Protein AF-A0A920QXF3-F1 (afdb_monomer)

Radius of gyration: 25.3 Å; Cα contacts (8 Å, |Δi|>4): 110; chains: 1; bounding box: 59×38×59 Å

Solvent-accessible surface area (backbone atoms only — not comparable to full-atom values): 8230 Å² total; per-residue (Å²): 133,82,90,73,75,54,78,90,55,70,70,50,32,44,92,92,34,48,78,87,23,50,82,32,53,62,48,51,42,51,53,44,50,60,62,28,65,76,42,61,90,88,35,69,68,31,51,52,41,52,51,51,44,50,52,56,46,62,77,67,48,84,67,84,81,88,74,82,77,57,71,66,83,64,66,86,83,84,72,62,59,35,54,39,67,74,54,95,81,47,58,46,90,74,40,89,79,28,47,74,89,66,43,45,33,57,97,76,40,60,50,83,90,34,69,84,49,60,38,92,87,39,80,88,82,78,96,124

Sequence (128 aa):
MVPTANSAYLPTAPAGAYPEDSTGTIKKVMDLFKTAKSNPPGSDARIAAGKEINSLWMEQAYTLGTVQGASGDRDVYMKRNNFRNPPILARARGFYGAWAETYYFEDGKDNVNNPGNRSKKYKSTSFR

Mean predicted aligned error: 12.03 Å

Nearest PDB structures (foldseek):
  7y5e-assembly1_FN  TM=8.257E-01  e=1.962E+00  Porphyridium purpureum
  6ait-assembly1_F  TM=9.060E-01  e=3.485E+00  Escherichia coli K-12
  6l35-assembly1_F  TM=8.597E-01  e=5.112E+00  Physcomitrium patens
  7yca-assembly1_F  TM=8.569E-01  e=7.033E+00  Ostreococcus tauri
  8jw0-assembly1_f  TM=7.936E-01  e=6.190E+00  Amphidinium carterae

Structure (mmCIF, N/CA/C/O backbone):
data_AF-A0A920QXF3-F1
#
_entry.id   AF-A0A920QXF3-F1
#
loop_
_atom_site.group_PDB
_atom_site.id
_atom_site.type_symbol
_atom_site.label_atom_id
_atom_site.label_alt_id
_atom_site.label_comp_id
_atom_site.label_asym_id
_atom_site.label_entity_id
_atom_site.label_seq_id
_atom_site.pdbx_PDB_ins_code
_atom_site.Cartn_x
_atom_site.Cartn_y
_atom_site.Cartn_z
_atom_site.occupancy
_atom_site.B_iso_or_equiv
_atom_site.auth_seq_id
_atom_site.auth_comp_id
_atom_site.auth_asym_id
_atom_site.auth_atom_id
_atom_site.pdbx_PDB_model_num
ATOM 1 N N . MET A 1 1 ? -35.600 4.964 9.931 1.00 47.09 1 MET A N 1
ATOM 2 C CA . MET A 1 1 ? -35.650 4.030 11.077 1.00 47.09 1 MET A CA 1
ATOM 3 C C . MET A 1 1 ? -34.252 3.923 11.645 1.00 47.09 1 MET A C 1
ATOM 5 O O . MET A 1 1 ? -33.333 3.713 10.864 1.00 47.09 1 MET A O 1
ATOM 9 N N . VAL A 1 2 ? -34.079 4.120 12.952 1.00 58.38 2 VAL A N 1
ATOM 10 C CA . VAL A 1 2 ? -32.799 3.831 13.613 1.00 58.38 2 VAL A CA 1
ATOM 11 C C . VAL A 1 2 ? -32.750 2.318 13.834 1.00 58.38 2 VAL A C 1
ATOM 13 O O . VAL A 1 2 ? -33.688 1.787 14.432 1.00 58.38 2 VAL A O 1
ATOM 16 N N . PRO A 1 3 ? -31.733 1.608 13.327 1.00 61.34 3 PRO A N 1
ATOM 17 C CA . PRO A 1 3 ? -31.587 0.181 13.579 1.00 61.34 3 PRO A CA 1
ATOM 18 C C . PRO A 1 3 ? -31.585 -0.112 15.086 1.00 61.34 3 PRO A C 1
ATOM 20 O O . PRO A 1 3 ? -30.913 0.579 15.849 1.00 61.34 3 PRO A O 1
ATOM 23 N N . THR A 1 4 ? -32.360 -1.103 15.523 1.00 66.31 4 THR A N 1
ATOM 24 C CA . THR A 1 4 ? -32.500 -1.471 16.942 1.00 66.31 4 THR A CA 1
ATOM 25 C C . THR A 1 4 ? -31.884 -2.849 17.168 1.00 66.31 4 THR A C 1
ATOM 27 O O . THR A 1 4 ? -32.090 -3.750 16.356 1.00 66.31 4 THR A O 1
ATOM 30 N N . ALA A 1 5 ? -31.105 -3.016 18.240 1.00 64.69 5 ALA A N 1
ATOM 31 C CA . ALA A 1 5 ? -30.417 -4.273 18.529 1.00 64.69 5 ALA A CA 1
ATOM 32 C C . ALA A 1 5 ? -31.420 -5.411 18.799 1.00 64.69 5 ALA A C 1
ATOM 34 O O . ALA A 1 5 ? -32.346 -5.252 19.595 1.00 64.69 5 ALA A O 1
ATOM 35 N N . ASN A 1 6 ? -31.227 -6.561 18.148 1.00 69.31 6 ASN A N 1
ATOM 36 C CA . ASN A 1 6 ? -32.040 -7.756 18.363 1.00 69.31 6 ASN A CA 1
ATOM 37 C C . ASN A 1 6 ? -31.352 -8.674 19.383 1.00 69.31 6 ASN A C 1
ATOM 39 O O . ASN A 1 6 ? -30.314 -9.266 19.090 1.00 69.31 6 ASN A O 1
ATOM 43 N N . SER A 1 7 ? -31.948 -8.817 20.567 1.00 71.94 7 SER A N 1
ATOM 44 C CA . SER A 1 7 ? -31.423 -9.644 21.660 1.00 71.94 7 SER A CA 1
ATOM 45 C C . SER A 1 7 ? -31.423 -11.151 21.373 1.00 71.94 7 SER A C 1
ATOM 47 O O . SER A 1 7 ? -30.827 -11.899 22.140 1.00 71.94 7 SER A O 1
ATOM 49 N N . ALA A 1 8 ? -32.030 -11.614 20.275 1.00 78.38 8 ALA A N 1
ATOM 50 C CA . ALA A 1 8 ? -31.910 -13.001 19.822 1.00 78.38 8 ALA A CA 1
ATOM 51 C C . ALA A 1 8 ? -30.510 -13.337 19.268 1.00 78.38 8 ALA A C 1
ATOM 53 O O . ALA A 1 8 ? -30.151 -14.510 19.189 1.00 78.38 8 ALA A O 1
ATOM 54 N N . TYR A 1 9 ? -29.717 -12.324 18.902 1.00 68.00 9 TYR A N 1
ATOM 55 C CA . TYR A 1 9 ? -28.382 -12.472 18.317 1.00 68.00 9 TYR A CA 1
ATOM 56 C C . TYR A 1 9 ? -27.322 -11.861 19.239 1.00 68.00 9 TYR A C 1
ATOM 58 O O . TYR A 1 9 ? -26.701 -10.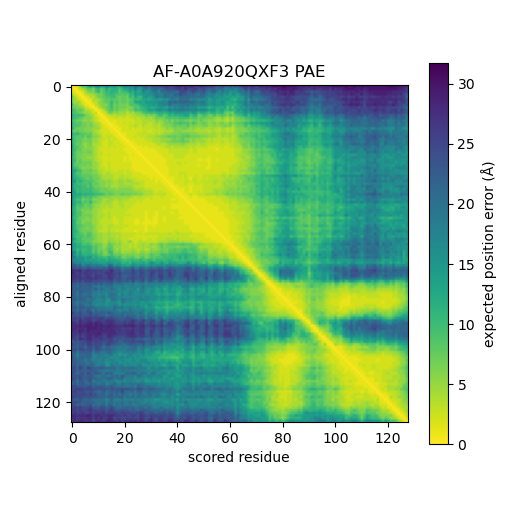849 18.920 1.00 68.00 9 TYR A O 1
ATOM 66 N N . LEU A 1 10 ? -27.151 -12.456 20.423 1.00 73.19 10 LEU A N 1
ATOM 67 C CA . LEU A 1 10 ? -26.118 -12.042 21.373 1.00 73.19 10 LEU A CA 1
ATOM 68 C C . LEU A 1 10 ? -24.709 -12.436 20.884 1.00 73.19 10 LEU A C 1
ATOM 70 O O . LEU A 1 10 ? -24.550 -13.512 20.306 1.00 73.19 10 LEU A O 1
ATOM 74 N N . PRO A 1 11 ? -23.676 -11.627 21.182 1.00 76.62 11 PRO A N 1
ATOM 75 C CA . PRO A 1 11 ? -23.748 -10.345 21.887 1.00 76.62 11 PRO A CA 1
ATOM 76 C C . PRO A 1 11 ? -24.336 -9.224 21.012 1.00 76.62 11 PRO A C 1
ATOM 78 O O . PRO A 1 11 ? -23.958 -9.050 19.858 1.00 76.62 11 PRO A O 1
ATOM 81 N N . THR A 1 12 ? -25.253 -8.438 21.584 1.00 79.88 12 THR A N 1
ATOM 82 C CA . THR A 1 12 ? -25.800 -7.243 20.927 1.00 79.88 12 THR A CA 1
ATOM 83 C C . THR A 1 12 ? -24.746 -6.146 20.838 1.00 79.88 12 THR A C 1
ATOM 85 O O . THR A 1 12 ? -23.964 -5.971 21.774 1.00 79.88 12 THR A O 1
ATOM 88 N N . ALA A 1 13 ? -24.782 -5.359 19.762 1.00 84.12 13 ALA A N 1
ATOM 89 C CA . ALA A 1 13 ? -23.908 -4.205 19.594 1.00 84.12 13 ALA A CA 1
ATOM 90 C C . ALA A 1 13 ? -24.000 -3.207 20.769 1.00 84.12 13 ALA A C 1
ATOM 92 O O . ALA A 1 13 ? -25.102 -2.954 21.276 1.00 84.12 13 ALA A O 1
ATOM 93 N N . PRO A 1 14 ? -22.871 -2.603 21.192 1.00 85.75 14 PRO A N 1
ATOM 94 C CA . PRO A 1 14 ? -22.868 -1.527 22.172 1.00 85.75 14 PRO A CA 1
ATOM 95 C C . PRO A 1 14 ? -23.712 -0.330 21.722 1.00 85.75 14 PRO A C 1
ATOM 97 O O . PRO A 1 14 ? -23.902 -0.075 20.530 1.00 85.75 14 PRO A O 1
ATOM 100 N N . ALA A 1 15 ? -24.186 0.459 22.686 1.00 83.38 15 ALA A N 1
ATOM 101 C CA . ALA A 1 15 ? -24.966 1.655 22.394 1.00 83.38 15 ALA A CA 1
ATOM 102 C C . ALA A 1 15 ? -24.193 2.623 21.477 1.00 83.38 15 ALA A C 1
ATOM 104 O O . ALA A 1 15 ? -23.047 2.981 21.744 1.00 83.38 15 ALA A O 1
ATOM 105 N N . GLY A 1 16 ? -24.839 3.057 20.393 1.00 84.06 16 GLY A N 1
ATOM 106 C CA . GLY A 1 16 ? -24.260 3.986 19.420 1.00 84.06 16 GLY A CA 1
ATOM 107 C C . GLY A 1 16 ? -23.312 3.354 18.397 1.00 84.06 16 GLY A C 1
ATOM 108 O O . GLY A 1 16 ? -22.892 4.065 17.482 1.00 84.06 16 GLY A O 1
ATOM 109 N N . ALA A 1 17 ? -22.996 2.060 18.514 1.00 86.19 17 ALA A N 1
ATOM 110 C CA . ALA A 1 17 ? -22.295 1.297 17.486 1.00 86.19 17 ALA A CA 1
ATOM 111 C C . ALA A 1 17 ? -23.233 0.923 16.326 1.00 86.19 17 ALA A C 1
ATOM 113 O O . ALA A 1 17 ? -24.448 1.141 16.376 1.00 86.19 17 ALA A O 1
ATOM 114 N N . TYR A 1 18 ? -22.658 0.375 15.257 1.00 85.38 18 TYR A N 1
ATOM 115 C CA . TYR A 1 18 ? -23.455 -0.226 14.194 1.00 85.38 18 TYR A CA 1
ATOM 116 C C . TYR A 1 18 ? -24.103 -1.531 14.689 1.00 85.38 18 TYR A C 1
ATOM 118 O O . TYR A 1 18 ? -23.508 -2.205 15.527 1.00 85.38 18 TYR A O 1
ATOM 126 N N . PRO A 1 19 ? -25.293 -1.918 14.197 1.00 82.44 19 PRO A N 1
ATOM 127 C CA . PRO A 1 19 ? -25.964 -3.159 14.607 1.00 82.44 19 PRO A CA 1
ATOM 128 C C . PRO A 1 19 ? -25.108 -4.421 14.471 1.00 82.44 19 PRO A C 1
ATOM 130 O O . PRO A 1 19 ? -25.243 -5.344 15.268 1.00 82.44 19 PRO A O 1
ATOM 133 N N . GLU A 1 20 ? -24.243 -4.449 13.464 1.00 79.00 20 GLU A N 1
ATOM 134 C CA . GLU A 1 20 ? -23.305 -5.525 13.154 1.00 79.00 20 GLU A CA 1
ATOM 135 C C . GLU A 1 20 ? -21.992 -5.461 13.956 1.00 79.00 20 GLU A C 1
ATOM 137 O O . GLU A 1 20 ? -21.195 -6.394 13.911 1.00 79.00 20 GLU A O 1
ATOM 142 N N . ASP A 1 21 ? -21.751 -4.373 14.691 1.00 84.94 21 ASP A N 1
ATOM 143 C CA . ASP A 1 21 ? -20.507 -4.110 15.413 1.00 84.94 21 ASP A CA 1
ATOM 144 C C . ASP A 1 21 ? -20.641 -4.530 16.879 1.00 84.94 21 ASP A C 1
ATOM 146 O O . ASP A 1 21 ? -20.777 -3.706 17.786 1.00 84.94 21 ASP A O 1
ATOM 150 N N . SER A 1 22 ? -20.609 -5.841 17.116 1.00 84.88 22 SER A N 1
ATOM 151 C CA . SER A 1 22 ? -20.791 -6.433 18.446 1.00 84.88 22 SER A CA 1
ATOM 152 C C . SER A 1 22 ? -19.747 -5.995 19.482 1.00 84.88 22 SER A C 1
ATOM 154 O O . SER A 1 22 ? -19.961 -6.187 20.677 1.00 84.88 22 SER A O 1
ATOM 156 N N . THR A 1 23 ? -18.622 -5.412 19.054 1.00 88.06 23 THR A N 1
ATOM 157 C CA . THR A 1 23 ? -17.554 -4.919 19.940 1.00 88.06 23 THR A CA 1
ATOM 158 C C . THR A 1 23 ? -17.455 -3.392 19.987 1.00 88.06 23 THR A C 1
ATOM 160 O O . THR A 1 23 ? -16.770 -2.854 20.854 1.00 88.06 23 THR A O 1
ATOM 163 N N . GLY A 1 24 ? -18.136 -2.670 19.090 1.00 89.56 24 GLY A N 1
ATOM 164 C CA . GLY A 1 24 ? -17.999 -1.215 18.929 1.00 89.56 24 GLY A CA 1
ATOM 165 C C . GLY A 1 24 ? -16.705 -0.786 18.218 1.00 89.56 24 GLY A C 1
ATOM 166 O O . GLY A 1 24 ? -16.432 0.412 18.070 1.00 89.56 24 GLY A O 1
ATOM 167 N N . THR A 1 25 ? -15.882 -1.746 17.792 1.00 92.44 25 THR A N 1
ATOM 168 C CA . THR A 1 25 ? -14.557 -1.480 17.228 1.00 92.44 25 THR A CA 1
ATOM 169 C C . THR A 1 25 ? -14.651 -0.922 15.813 1.00 92.44 25 THR A C 1
ATOM 171 O O . THR A 1 25 ? -13.863 -0.044 15.456 1.00 92.44 25 THR A O 1
ATOM 174 N N . ILE A 1 26 ? -15.620 -1.370 15.006 1.00 90.81 26 ILE A N 1
ATOM 175 C CA . ILE A 1 26 ? -15.810 -0.866 13.635 1.00 90.81 26 ILE A CA 1
ATOM 176 C C . ILE A 1 26 ? -16.115 0.629 13.678 1.00 90.81 26 ILE A C 1
ATOM 178 O O . ILE A 1 26 ? -15.511 1.417 12.943 1.00 90.81 26 ILE A O 1
ATOM 182 N N . LYS A 1 27 ? -17.006 1.047 14.580 1.00 91.44 27 LYS A N 1
ATOM 183 C CA . LYS A 1 27 ? -17.313 2.462 14.759 1.00 91.44 27 LYS A CA 1
ATOM 184 C C . LYS A 1 27 ? -16.084 3.261 15.193 1.00 91.44 27 LYS A C 1
ATOM 186 O O . LYS A 1 27 ? -15.810 4.305 14.598 1.00 91.44 27 LYS A O 1
ATOM 191 N N . LYS A 1 28 ? -15.308 2.755 16.157 1.00 92.62 28 LYS A N 1
ATOM 192 C CA . LYS A 1 28 ? -14.060 3.398 16.600 1.00 92.62 28 LYS A CA 1
ATOM 193 C C . LYS A 1 28 ? -13.072 3.583 15.441 1.00 92.62 28 LYS A C 1
ATOM 195 O O . LYS A 1 28 ? -12.538 4.676 15.263 1.00 92.62 28 LYS A O 1
ATOM 200 N N . VAL A 1 29 ? -12.869 2.552 14.617 1.00 93.38 29 VAL A N 1
ATOM 201 C CA . VAL A 1 29 ? -12.002 2.615 13.428 1.00 93.38 29 VAL A CA 1
ATOM 202 C C . VAL A 1 29 ? -12.494 3.670 12.435 1.00 93.38 29 VAL A C 1
ATOM 204 O O . VAL A 1 29 ? -11.695 4.454 11.923 1.00 93.38 29 VAL A O 1
ATOM 207 N N . MET A 1 30 ? -13.802 3.736 12.181 1.00 92.50 30 MET A N 1
ATOM 208 C CA . MET A 1 30 ? -14.386 4.723 11.267 1.00 92.50 30 MET A CA 1
ATOM 209 C C . MET A 1 30 ? -14.209 6.160 11.759 1.00 92.50 30 MET A C 1
ATOM 211 O O . MET A 1 30 ? -13.903 7.053 10.963 1.00 92.50 30 MET A O 1
ATOM 215 N N . ASP A 1 31 ? -14.382 6.390 13.057 1.00 93.62 31 ASP A N 1
ATOM 216 C CA . ASP A 1 31 ? -14.218 7.711 13.661 1.00 93.62 31 ASP A CA 1
ATOM 217 C C . ASP A 1 31 ? -12.735 8.138 13.650 1.00 93.62 31 ASP A C 1
ATOM 219 O O . ASP A 1 31 ? -12.420 9.267 13.251 1.00 93.62 31 ASP A O 1
ATOM 223 N N . LEU A 1 32 ? -11.812 7.214 13.952 1.00 94.25 32 LEU A N 1
ATOM 224 C CA . LEU A 1 32 ? -10.365 7.421 13.807 1.00 94.25 32 LEU A CA 1
ATOM 225 C C . LEU A 1 32 ? -9.982 7.738 12.362 1.00 94.25 32 LEU A C 1
ATOM 227 O O . LEU A 1 32 ? -9.260 8.700 12.119 1.00 94.25 32 LEU A O 1
ATOM 231 N N . PHE A 1 33 ? -10.489 6.982 11.387 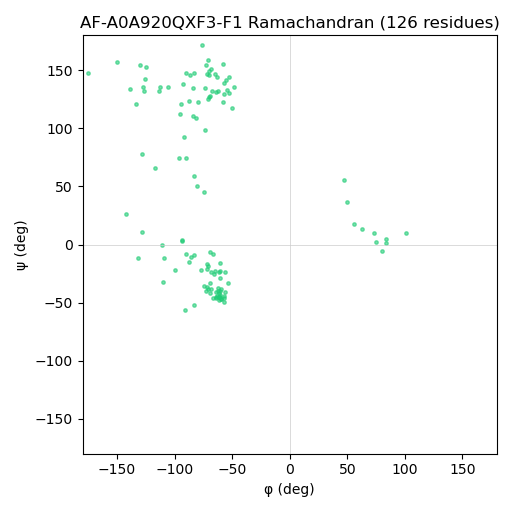1.00 93.19 33 PHE A N 1
ATOM 232 C CA . PHE A 1 33 ? -10.179 7.197 9.976 1.00 93.19 33 PHE A CA 1
ATOM 233 C C . PHE A 1 33 ? -10.622 8.583 9.498 1.00 93.19 33 PHE A C 1
ATOM 235 O O . PHE A 1 33 ? -9.842 9.305 8.872 1.00 93.19 33 PHE A O 1
ATOM 242 N N . LYS A 1 34 ? -11.862 8.983 9.810 1.00 92.88 34 LYS A N 1
ATOM 243 C 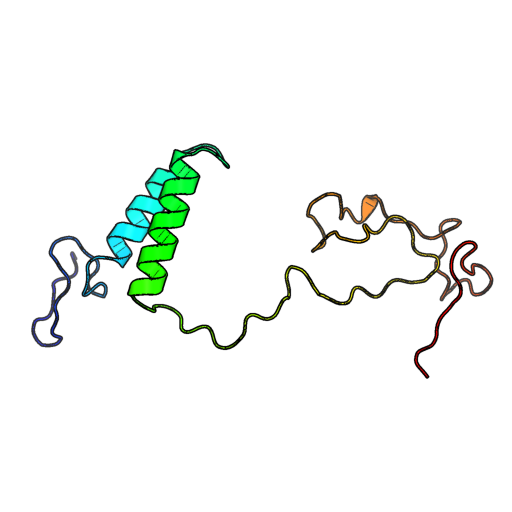CA . LYS A 1 34 ? -12.398 10.300 9.433 1.00 92.88 34 LYS A CA 1
ATOM 244 C C . LYS A 1 34 ? -11.575 11.432 10.044 1.00 92.88 34 LYS A C 1
ATOM 246 O O . LYS A 1 34 ? -11.211 12.367 9.334 1.00 92.88 34 LYS A O 1
ATOM 251 N N . THR A 1 35 ? -11.242 11.311 11.326 1.00 91.62 35 THR A N 1
ATOM 252 C CA . THR A 1 35 ? -10.477 12.326 12.063 1.00 91.62 35 THR A CA 1
ATOM 253 C C . THR A 1 35 ? -9.016 12.369 11.610 1.00 91.62 35 THR A C 1
ATOM 255 O O . THR A 1 35 ? -8.438 13.435 11.440 1.00 91.62 35 THR A O 1
ATOM 258 N N . ALA A 1 36 ? -8.400 11.225 11.324 1.00 91.88 36 ALA A N 1
ATOM 259 C CA . ALA A 1 36 ? -7.027 11.166 10.834 1.00 91.88 36 ALA A CA 1
ATOM 260 C C . ALA A 1 36 ? -6.895 11.711 9.407 1.00 91.88 36 ALA A C 1
ATOM 262 O O . ALA A 1 36 ? -5.877 12.309 9.064 1.00 91.88 36 ALA A O 1
ATOM 263 N N . LYS A 1 37 ? -7.919 11.532 8.564 1.00 90.69 37 LYS A N 1
ATOM 264 C CA . LYS A 1 37 ? -7.896 11.983 7.166 1.00 90.69 37 LYS A CA 1
ATOM 265 C C . LYS A 1 37 ? -7.900 13.509 7.026 1.00 90.69 37 LYS A C 1
ATOM 267 O O . LYS A 1 37 ? -7.419 13.996 6.005 1.00 90.69 37 LYS A O 1
ATOM 272 N N . SER A 1 38 ? -8.391 14.252 8.022 1.00 93.44 38 SER A N 1
ATOM 273 C CA . SER A 1 38 ? -8.301 15.721 8.032 1.00 93.44 38 SER A CA 1
ATOM 274 C C . SER A 1 38 ? -6.879 16.229 8.293 1.00 93.44 38 SER A C 1
ATOM 276 O O . S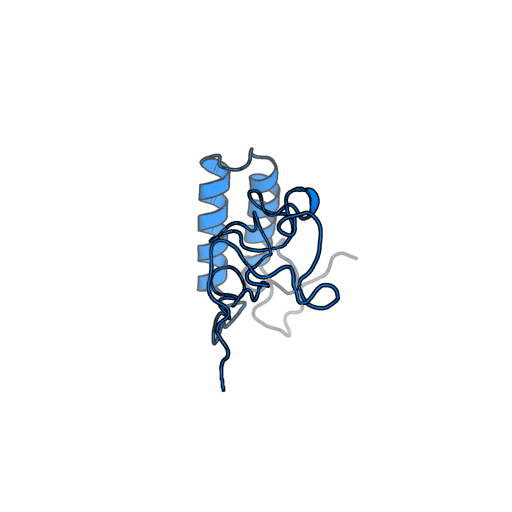ER A 1 38 ? -6.577 17.381 7.989 1.00 93.44 38 SER A O 1
ATOM 278 N N . ASN A 1 39 ? -5.988 15.374 8.803 1.00 92.75 39 ASN A N 1
ATOM 279 C CA . ASN A 1 39 ? -4.593 15.715 9.031 1.00 92.75 39 ASN A CA 1
ATOM 280 C C . ASN A 1 39 ? -3.748 15.554 7.746 1.00 92.75 39 ASN A C 1
ATOM 282 O O . ASN A 1 39 ? -3.996 14.637 6.943 1.00 92.75 39 ASN A O 1
ATOM 286 N N . PRO A 1 40 ? -2.701 16.387 7.560 1.00 92.44 40 PRO A N 1
ATOM 287 C CA . PRO A 1 40 ? -1.783 16.261 6.433 1.00 92.44 40 PRO A CA 1
ATOM 288 C C . PRO A 1 40 ? -1.193 14.846 6.307 1.00 92.44 40 PRO A C 1
ATOM 290 O O . PRO A 1 40 ? -0.923 14.193 7.321 1.00 92.44 40 PRO A O 1
ATOM 293 N N . PRO A 1 41 ? -0.978 14.338 5.079 1.00 89.06 41 PRO A N 1
ATOM 294 C CA . PRO A 1 41 ? -0.238 13.097 4.873 1.00 89.06 41 PRO A CA 1
ATOM 295 C C . PRO A 1 41 ? 1.126 13.141 5.579 1.00 89.06 41 PRO A C 1
ATOM 297 O O . PRO A 1 41 ? 1.872 14.101 5.415 1.00 89.06 41 PRO A O 1
ATOM 300 N N . GLY A 1 42 ? 1.447 12.103 6.355 1.00 87.06 42 GLY A N 1
ATOM 301 C CA . GLY A 1 42 ? 2.730 11.986 7.058 1.00 87.06 42 GLY A CA 1
ATOM 302 C C . GLY A 1 42 ? 2.831 12.713 8.402 1.00 87.06 42 GLY A C 1
ATOM 303 O O . GLY A 1 42 ? 3.882 12.630 9.025 1.00 87.06 42 GLY A O 1
ATOM 304 N N . SER A 1 43 ? 1.778 13.387 8.880 1.00 94.19 43 SER A N 1
ATOM 305 C CA . SER A 1 43 ? 1.799 13.970 10.227 1.00 94.19 43 SER A CA 1
ATOM 306 C C . SER A 1 43 ? 1.796 12.897 11.321 1.00 94.19 43 SER A C 1
ATOM 308 O O . SER A 1 43 ? 1.199 11.828 11.152 1.00 94.19 43 SER A O 1
ATOM 310 N N . ASP A 1 44 ? 2.387 13.210 12.477 1.00 96.31 44 ASP A N 1
ATOM 311 C CA . ASP A 1 44 ? 2.435 12.298 13.627 1.00 96.31 44 ASP A CA 1
ATOM 312 C C . ASP A 1 44 ? 1.041 11.839 14.061 1.00 96.31 44 ASP A C 1
ATOM 314 O O . ASP A 1 44 ? 0.825 10.654 14.303 1.00 96.31 44 ASP A O 1
ATOM 318 N N . ALA A 1 45 ? 0.064 12.752 14.071 1.00 93.06 45 ALA A N 1
ATOM 319 C CA . ALA A 1 45 ? -1.325 12.438 14.403 1.00 93.06 45 ALA A CA 1
ATOM 320 C C . ALA A 1 45 ? -1.941 11.419 13.429 1.00 93.06 45 ALA A C 1
ATOM 322 O O . ALA A 1 45 ? -2.619 10.477 13.844 1.00 93.06 45 ALA A O 1
ATOM 323 N N . ARG A 1 46 ? -1.675 11.564 12.125 1.00 93.94 46 ARG A N 1
ATOM 324 C CA . ARG A 1 46 ? -2.183 10.638 11.108 1.00 93.94 46 ARG A CA 1
ATOM 325 C C . ARG A 1 46 ? -1.485 9.281 11.173 1.00 93.94 46 ARG A C 1
ATOM 327 O O . ARG A 1 46 ? -2.135 8.256 10.976 1.00 93.94 46 ARG A O 1
ATOM 334 N N . ILE A 1 47 ? -0.186 9.265 11.472 1.00 94.31 47 ILE A N 1
ATOM 335 C CA . ILE A 1 47 ? 0.595 8.037 11.668 1.00 94.31 47 ILE A CA 1
ATOM 336 C C . ILE A 1 47 ? 0.119 7.294 12.921 1.00 94.31 47 ILE A C 1
ATOM 338 O O . ILE A 1 47 ? -0.095 6.084 12.860 1.00 94.31 47 ILE A O 1
ATOM 342 N N . ALA A 1 48 ? -0.081 8.000 14.036 1.00 95.75 48 ALA A N 1
ATOM 343 C CA . ALA A 1 48 ? -0.574 7.425 15.284 1.00 95.75 48 ALA A CA 1
ATOM 344 C C . ALA A 1 48 ? -1.957 6.788 15.102 1.00 95.75 48 ALA A C 1
ATOM 346 O O . ALA A 1 48 ? -2.143 5.626 15.458 1.00 95.75 48 ALA A O 1
ATOM 347 N N . ALA A 1 49 ? -2.886 7.490 14.447 1.00 95.75 49 ALA A N 1
ATOM 348 C CA . ALA A 1 49 ? -4.198 6.936 14.134 1.00 95.75 49 ALA A CA 1
ATOM 349 C C . ALA A 1 49 ? -4.112 5.714 13.204 1.00 95.75 49 ALA A C 1
ATOM 351 O O . ALA A 1 49 ? -4.812 4.731 13.416 1.00 95.75 49 ALA A O 1
ATOM 352 N N . GLY A 1 50 ? -3.228 5.731 12.198 1.00 94.31 50 GLY A N 1
ATOM 353 C CA . GLY A 1 50 ? -3.001 4.571 11.329 1.00 94.31 50 GLY A CA 1
ATOM 354 C C . GLY A 1 50 ? -2.499 3.339 12.090 1.00 94.31 50 GLY A C 1
ATOM 355 O O . GLY A 1 50 ? -2.960 2.229 11.827 1.00 94.31 50 GLY A O 1
ATOM 356 N N . LYS A 1 51 ? -1.599 3.533 13.063 1.00 95.19 51 LYS A N 1
ATOM 357 C CA . LYS A 1 51 ? -1.126 2.463 13.954 1.00 95.19 51 LYS A CA 1
ATOM 358 C C . LYS A 1 51 ? -2.258 1.916 14.819 1.00 95.19 51 LYS A C 1
ATOM 360 O O . LYS A 1 51 ? -2.421 0.706 14.884 1.00 95.19 51 LYS A O 1
ATOM 365 N N . GLU A 1 52 ? -3.062 2.789 15.424 1.00 95.56 52 GLU A N 1
ATOM 366 C CA . GLU A 1 52 ? -4.195 2.366 16.255 1.00 95.56 52 GLU A CA 1
ATOM 367 C C . GLU A 1 52 ? -5.242 1.592 15.444 1.00 95.56 52 GLU A C 1
ATOM 369 O O . GLU A 1 52 ? -5.685 0.528 15.870 1.00 95.56 52 GLU A O 1
ATOM 374 N N . ILE A 1 53 ? -5.590 2.071 14.243 1.00 94.69 53 ILE A N 1
ATOM 375 C CA . ILE A 1 53 ? -6.494 1.359 13.331 1.00 94.69 53 ILE A CA 1
ATOM 376 C C . ILE A 1 53 ? -5.947 -0.036 13.013 1.00 94.69 53 ILE A C 1
ATOM 378 O O . ILE A 1 53 ? -6.706 -1.001 13.032 1.00 94.69 53 ILE A O 1
ATOM 382 N N . ASN A 1 54 ? -4.644 -0.157 12.738 1.00 92.06 54 ASN A N 1
ATOM 383 C CA . ASN A 1 54 ? -4.031 -1.450 12.448 1.00 92.06 54 ASN A CA 1
ATOM 384 C C . ASN A 1 54 ? -4.098 -2.402 13.651 1.00 92.06 54 ASN A C 1
ATOM 386 O O . ASN A 1 54 ? -4.509 -3.545 13.469 1.00 92.06 54 ASN A O 1
ATOM 390 N N . SER A 1 55 ? -3.785 -1.929 14.862 1.00 94.00 55 SER A N 1
ATOM 391 C CA . SER A 1 55 ? -3.902 -2.733 16.086 1.00 94.00 55 SER A CA 1
ATOM 392 C C . SER A 1 55 ? -5.325 -3.255 16.289 1.00 94.00 55 SER A C 1
ATOM 394 O O . SER A 1 55 ? -5.516 -4.459 16.431 1.00 94.00 55 SER A O 1
ATOM 396 N N . LEU A 1 56 ? -6.332 -2.378 16.190 1.00 93.12 56 LEU A N 1
ATOM 397 C CA . LEU A 1 56 ? -7.744 -2.759 16.321 1.00 93.12 56 LEU A CA 1
ATOM 398 C C . LEU A 1 56 ? -8.167 -3.791 15.263 1.00 93.12 56 LEU A C 1
ATOM 400 O O . LEU A 1 56 ? -8.930 -4.709 15.555 1.00 93.12 56 LEU A O 1
ATOM 404 N N . TRP A 1 57 ? -7.668 -3.662 14.031 1.00 87.75 57 TRP A N 1
ATOM 405 C CA . TRP A 1 57 ? -7.980 -4.597 12.949 1.00 87.75 57 TRP A CA 1
ATOM 406 C C . TRP A 1 57 ? -7.381 -5.989 13.182 1.00 87.75 57 TRP A C 1
ATOM 408 O O . TRP A 1 57 ? -8.022 -6.994 12.871 1.00 87.75 57 TRP A O 1
ATOM 418 N N . MET A 1 58 ? -6.165 -6.045 13.736 1.00 87.38 58 MET A N 1
ATOM 419 C CA . MET A 1 58 ? -5.485 -7.300 14.066 1.00 87.38 58 MET A CA 1
ATOM 420 C C . MET A 1 58 ? -6.115 -7.989 15.280 1.00 87.38 58 MET A C 1
ATOM 422 O O . MET A 1 58 ? -6.302 -9.201 15.249 1.00 87.38 58 MET A O 1
ATOM 426 N N . GLU A 1 59 ? -6.500 -7.235 16.312 1.00 90.44 59 GLU A N 1
ATOM 427 C CA . GLU A 1 59 ? -7.163 -7.773 17.511 1.00 90.44 59 GLU A CA 1
ATOM 428 C C . GLU A 1 59 ? -8.512 -8.427 17.195 1.00 90.44 59 GLU A C 1
ATOM 430 O O . GLU A 1 59 ? -8.859 -9.452 17.776 1.00 90.44 59 GLU A O 1
ATOM 435 N N . GLN A 1 60 ? -9.273 -7.849 16.264 1.00 87.88 60 GLN A N 1
ATOM 436 C CA . GLN A 1 60 ? -10.589 -8.364 15.876 1.00 87.88 60 GLN A CA 1
ATOM 437 C C . GLN A 1 60 ? -10.524 -9.446 14.790 1.00 87.88 60 GLN A C 1
ATOM 439 O O . GLN A 1 60 ? -11.536 -10.079 14.501 1.00 87.88 60 GLN A O 1
ATOM 444 N N . ALA A 1 61 ? -9.359 -9.646 14.166 1.00 84.69 61 ALA A N 1
ATOM 445 C CA . ALA A 1 61 ? -9.155 -10.601 13.079 1.00 84.69 61 ALA A CA 1
ATOM 446 C C . ALA A 1 61 ? -10.194 -10.493 11.937 1.00 84.69 61 ALA A C 1
ATOM 448 O O . ALA A 1 61 ? -10.557 -11.498 11.326 1.00 84.69 61 ALA A O 1
ATOM 449 N N . TYR A 1 62 ? -10.643 -9.272 11.602 1.00 80.81 62 TYR A N 1
ATOM 450 C CA . TYR A 1 62 ? -11.650 -9.035 10.549 1.00 80.81 62 TYR A CA 1
ATOM 451 C C . TYR A 1 62 ? -11.260 -9.608 9.184 1.00 80.81 62 TYR A C 1
ATOM 453 O O . TYR A 1 62 ? -12.110 -9.874 8.336 1.00 80.81 62 TYR A O 1
ATOM 461 N N . THR A 1 63 ? -9.961 -9.783 8.959 1.00 79.75 63 THR A N 1
ATOM 462 C CA . THR A 1 63 ? -9.410 -10.430 7.775 1.00 79.75 63 THR A CA 1
ATOM 463 C C . THR A 1 63 ? -8.343 -11.425 8.200 1.00 79.75 63 THR A C 1
ATOM 465 O O . THR A 1 63 ? -7.329 -11.032 8.778 1.00 79.75 63 THR A O 1
ATOM 468 N N . LEU A 1 64 ? -8.533 -12.697 7.857 1.00 80.56 64 LEU A N 1
ATOM 469 C CA . LEU A 1 64 ? -7.514 -13.732 8.010 1.00 80.56 64 LEU A CA 1
ATOM 470 C C . LEU A 1 64 ? -6.713 -13.828 6.712 1.00 80.56 64 LEU A C 1
ATOM 472 O O . LEU A 1 64 ? -7.100 -14.513 5.764 1.00 80.56 64 LEU A O 1
ATOM 476 N N . GLY A 1 65 ? -5.610 -13.086 6.651 1.00 75.31 65 GLY A N 1
ATOM 477 C CA . GLY A 1 65 ? -4.672 -13.191 5.539 1.00 75.31 65 GLY A CA 1
ATOM 478 C C . GLY A 1 65 ? -3.953 -14.539 5.575 1.00 75.31 65 GLY A C 1
ATOM 479 O O . GLY A 1 65 ? -3.382 -14.902 6.598 1.00 75.31 65 GLY A O 1
ATOM 480 N N . THR A 1 66 ? -3.967 -15.282 4.469 1.00 79.38 66 THR A N 1
ATOM 481 C CA . THR A 1 66 ? -3.237 -16.556 4.339 1.00 79.38 66 THR A CA 1
ATOM 482 C C . THR A 1 66 ? -1.834 -16.324 3.791 1.00 79.38 66 THR A C 1
ATOM 484 O O . THR A 1 66 ? -0.836 -16.663 4.418 1.00 79.38 66 THR A O 1
ATOM 487 N N . VAL A 1 67 ? -1.756 -15.690 2.626 1.00 72.75 67 VAL A N 1
ATOM 488 C CA . VAL A 1 67 ? -0.523 -15.245 1.983 1.00 72.75 67 VAL A CA 1
ATOM 489 C C . VAL A 1 67 ? -0.760 -13.862 1.403 1.00 72.75 67 VAL A C 1
ATOM 491 O O . VAL A 1 67 ? -1.765 -13.615 0.735 1.00 72.75 67 VAL A O 1
ATOM 494 N N . GLN A 1 68 ? 0.172 -12.945 1.639 1.00 67.44 68 GLN A N 1
ATOM 495 C CA . GLN A 1 68 ? 0.201 -11.707 0.880 1.00 67.44 68 GLN A CA 1
ATOM 496 C C . GLN A 1 68 ? 0.948 -11.986 -0.423 1.00 67.44 68 GLN A C 1
ATOM 498 O O . GLN A 1 68 ? 2.160 -12.203 -0.421 1.00 67.44 68 GLN A O 1
ATOM 503 N N . GLY A 1 69 ? 0.230 -11.979 -1.547 1.00 59.22 69 GLY A N 1
ATOM 504 C CA . GLY A 1 69 ? 0.878 -11.846 -2.845 1.00 59.22 69 GLY A CA 1
ATOM 505 C C . GLY A 1 69 ? 1.677 -10.545 -2.844 1.00 59.22 69 GLY A C 1
ATOM 506 O O . GLY A 1 69 ? 1.120 -9.480 -2.585 1.00 59.22 69 GLY A O 1
ATOM 507 N N . ALA A 1 70 ? 2.985 -10.616 -3.089 1.00 56.03 70 ALA A N 1
ATOM 508 C CA . ALA A 1 70 ? 3.871 -9.452 -3.125 1.00 56.03 70 ALA A CA 1
ATOM 509 C C . ALA A 1 70 ? 3.679 -8.617 -4.410 1.00 56.03 70 ALA A C 1
ATOM 511 O O . ALA A 1 70 ? 4.655 -8.204 -5.034 1.00 56.03 70 ALA A O 1
ATOM 512 N N . SER A 1 71 ? 2.428 -8.352 -4.795 1.00 52.12 71 SER A N 1
ATOM 513 C CA . SER A 1 71 ? 2.056 -7.651 -6.030 1.00 52.12 71 SER A CA 1
ATOM 514 C C . SER A 1 71 ? 2.428 -6.165 -6.030 1.00 52.12 71 SER A C 1
ATOM 516 O O . SER A 1 71 ? 2.247 -5.477 -7.024 1.00 52.12 71 SER A O 1
ATOM 518 N N . GLY A 1 72 ? 2.915 -5.634 -4.902 1.00 49.38 72 GLY A N 1
ATOM 519 C CA . GLY A 1 72 ? 3.364 -4.243 -4.783 1.00 49.38 72 GLY A CA 1
ATOM 520 C C . GLY A 1 72 ? 4.879 -4.043 -4.884 1.00 49.38 72 GLY A C 1
ATOM 521 O O . GLY A 1 72 ? 5.313 -2.944 -5.207 1.00 49.38 72 GLY A O 1
ATOM 522 N N . ASP A 1 73 ? 5.692 -5.073 -4.620 1.00 47.56 73 ASP A N 1
ATOM 523 C CA . ASP A 1 73 ? 7.151 -4.920 -4.465 1.00 47.56 73 ASP A CA 1
ATOM 524 C C . ASP A 1 73 ? 7.979 -5.934 -5.271 1.00 47.56 73 ASP A C 1
ATOM 526 O O . ASP A 1 73 ? 9.200 -5.785 -5.354 1.00 47.56 73 ASP A O 1
ATOM 530 N N . ARG A 1 74 ? 7.366 -6.985 -5.840 1.00 52.38 74 ARG A N 1
ATOM 531 C CA . ARG A 1 74 ? 8.100 -8.095 -6.480 1.00 52.38 74 ARG A CA 1
ATOM 532 C C . ARG A 1 74 ? 7.444 -8.650 -7.744 1.00 52.38 74 ARG A C 1
ATOM 534 O O . ARG A 1 74 ? 7.691 -9.803 -8.098 1.00 52.38 74 ARG A O 1
ATOM 541 N N . ASP A 1 75 ? 6.653 -7.848 -8.447 1.00 57.72 75 ASP A N 1
ATOM 542 C CA . ASP A 1 75 ? 6.182 -8.254 -9.769 1.00 57.72 75 ASP A CA 1
ATOM 543 C C . ASP A 1 75 ? 7.355 -8.303 -10.758 1.00 57.72 75 ASP A C 1
ATOM 545 O O . ASP A 1 75 ? 8.175 -7.385 -10.855 1.00 57.72 75 ASP A O 1
ATOM 549 N N . VAL A 1 76 ? 7.448 -9.405 -11.505 1.00 64.81 76 VAL A N 1
ATOM 550 C CA . VAL A 1 76 ? 8.466 -9.579 -12.543 1.00 64.81 76 VAL A CA 1
ATOM 551 C C . VAL A 1 76 ? 8.089 -8.707 -13.739 1.00 64.81 76 VAL A C 1
ATOM 553 O O . VAL A 1 76 ? 7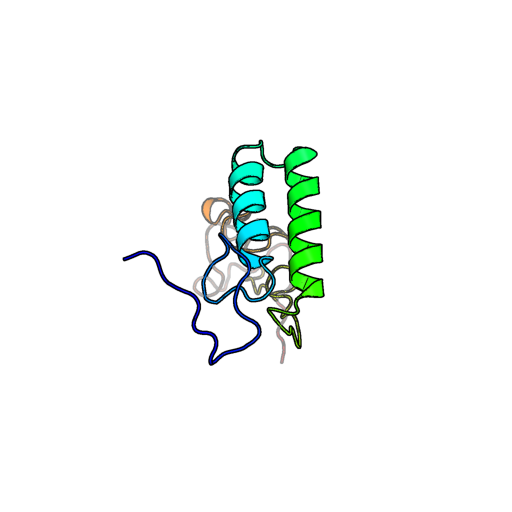.275 -9.088 -14.579 1.00 64.81 76 VAL A O 1
ATOM 556 N N . TYR A 1 77 ? 8.693 -7.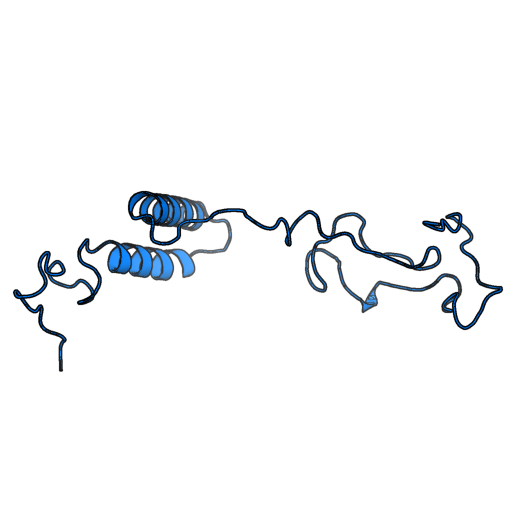523 -13.839 1.00 68.56 77 TYR A N 1
ATOM 557 C CA . TYR A 1 77 ? 8.507 -6.653 -14.997 1.00 68.56 77 TYR A CA 1
ATOM 558 C C . TYR A 1 77 ? 9.411 -7.079 -16.158 1.00 68.56 77 TYR A C 1
ATOM 560 O O . TYR A 1 77 ? 10.631 -6.888 -16.139 1.00 68.56 77 TYR A O 1
ATOM 568 N N . MET A 1 78 ? 8.805 -7.631 -17.207 1.00 75.06 78 MET A N 1
ATOM 569 C CA . MET A 1 78 ? 9.509 -7.962 -18.442 1.00 75.06 78 MET A CA 1
ATOM 570 C C . MET A 1 78 ? 9.524 -6.758 -19.383 1.00 75.06 78 MET A C 1
ATOM 572 O O . MET A 1 78 ? 8.482 -6.245 -19.787 1.00 75.06 78 MET A O 1
ATOM 576 N N . LYS A 1 79 ? 10.723 -6.339 -19.789 1.00 78.44 79 LYS A N 1
ATOM 577 C CA . LYS A 1 79 ? 10.922 -5.288 -20.792 1.00 78.44 79 LYS A CA 1
ATOM 578 C C . LYS A 1 79 ? 11.795 -5.774 -21.933 1.00 78.44 79 LYS A C 1
ATOM 580 O O . LYS A 1 79 ? 12.667 -6.623 -21.750 1.00 78.44 79 LYS A O 1
ATOM 585 N N . ARG A 1 80 ? 11.612 -5.178 -23.112 1.00 85.19 80 ARG A N 1
ATOM 586 C CA . ARG A 1 80 ? 12.541 -5.373 -24.231 1.00 85.19 80 ARG A CA 1
ATOM 587 C C . ARG A 1 80 ? 13.915 -4.832 -23.851 1.00 85.19 80 ARG A C 1
ATOM 589 O O . ARG A 1 80 ? 14.032 -3.807 -23.182 1.00 85.19 80 ARG A O 1
ATOM 596 N N . ASN A 1 81 ? 14.969 -5.497 -24.307 1.00 87.06 81 ASN A N 1
ATOM 597 C CA . ASN A 1 81 ? 16.333 -5.095 -23.976 1.00 87.06 81 ASN A CA 1
ATOM 598 C C . ASN A 1 81 ? 16.721 -3.726 -24.551 1.00 87.06 81 ASN A C 1
ATOM 600 O O . ASN A 1 81 ? 17.609 -3.097 -23.984 1.00 87.06 81 ASN A O 1
ATOM 604 N N . ASN A 1 82 ? 16.071 -3.242 -25.617 1.00 91.56 82 ASN A N 1
ATOM 605 C CA . ASN A 1 82 ? 16.262 -1.895 -26.170 1.00 91.56 82 ASN A CA 1
ATOM 606 C C . ASN A 1 82 ? 15.263 -0.854 -25.613 1.00 91.56 82 ASN A C 1
ATOM 608 O O . ASN A 1 82 ? 15.308 0.301 -26.019 1.00 91.56 82 ASN A O 1
ATOM 612 N N . PHE A 1 83 ? 14.390 -1.231 -24.670 1.00 89.69 83 PHE A N 1
ATOM 613 C CA . PHE A 1 83 ? 13.477 -0.309 -23.988 1.00 89.69 83 PHE A CA 1
ATOM 614 C C . PHE A 1 83 ? 14.175 0.384 -22.811 1.00 89.69 83 PHE A C 1
ATOM 616 O O . PHE A 1 83 ? 14.910 -0.243 -22.036 1.00 89.69 83 PHE A O 1
ATOM 623 N N . ARG A 1 84 ? 13.995 1.697 -22.693 1.00 87.56 84 ARG A N 1
ATOM 624 C CA . ARG A 1 84 ? 14.807 2.592 -21.867 1.00 87.56 84 ARG A CA 1
ATOM 625 C C . ARG A 1 84 ? 13.968 3.478 -20.976 1.00 87.56 84 ARG A C 1
ATOM 627 O O . ARG A 1 84 ? 12.797 3.739 -21.230 1.00 87.56 84 ARG A O 1
ATOM 634 N N . ASN A 1 85 ? 14.636 3.870 -19.896 1.00 85.31 85 ASN A N 1
ATOM 635 C CA . ASN A 1 85 ? 14.089 4.635 -18.796 1.00 85.31 85 ASN A CA 1
ATOM 636 C C . ASN A 1 85 ? 12.957 3.991 -17.965 1.00 85.31 85 ASN A C 1
ATOM 638 O O . ASN A 1 85 ? 12.376 4.719 -17.163 1.00 85.31 85 ASN A O 1
ATOM 642 N N . PRO A 1 86 ? 12.636 2.672 -18.035 1.00 80.25 86 PRO A N 1
ATOM 643 C CA . PRO A 1 86 ? 11.784 2.126 -17.000 1.00 80.25 86 PRO A CA 1
ATOM 644 C C . PRO A 1 86 ? 12.605 2.085 -15.704 1.00 80.25 86 PRO A C 1
ATOM 646 O O . PRO A 1 86 ? 13.720 1.535 -15.697 1.00 80.25 86 PRO A O 1
ATOM 649 N N . PRO A 1 87 ? 12.088 2.666 -14.620 1.00 74.62 87 PRO A N 1
ATOM 650 C CA . PRO A 1 87 ? 12.740 2.626 -13.323 1.00 74.62 87 PRO A CA 1
ATOM 651 C C . PRO A 1 87 ? 12.965 1.176 -12.888 1.00 74.62 87 PRO A C 1
ATOM 653 O O . PRO A 1 87 ? 12.110 0.314 -13.067 1.00 74.62 87 PRO A O 1
ATOM 656 N N . ILE A 1 88 ? 14.136 0.907 -12.310 1.00 71.50 88 ILE A N 1
ATOM 657 C CA . ILE A 1 88 ? 14.526 -0.441 -11.862 1.00 71.50 88 ILE A CA 1
ATOM 658 C C . ILE A 1 88 ? 13.635 -0.918 -10.702 1.00 71.50 88 ILE A C 1
ATOM 660 O O . ILE A 1 88 ? 13.454 -2.116 -10.524 1.00 71.50 88 ILE A O 1
ATOM 664 N N . LEU A 1 89 ? 13.065 0.024 -9.940 1.00 63.47 89 LEU A N 1
ATOM 665 C CA . LEU A 1 89 ? 12.321 -0.233 -8.706 1.00 63.47 89 LEU A CA 1
ATOM 666 C C . LEU A 1 89 ? 10.930 0.418 -8.663 1.00 63.47 89 LEU A C 1
ATOM 668 O O . LEU A 1 89 ? 10.356 0.478 -7.575 1.00 63.47 89 LEU A O 1
ATOM 672 N N . ALA A 1 90 ? 10.401 0.968 -9.767 1.00 54.56 90 ALA A N 1
ATOM 673 C CA . ALA A 1 90 ? 9.076 1.592 -9.698 1.00 54.56 90 ALA A CA 1
ATOM 674 C C . ALA A 1 90 ? 7.958 0.614 -10.059 1.00 54.56 90 ALA A C 1
ATOM 676 O O . ALA A 1 90 ? 8.062 -0.198 -10.976 1.00 54.56 90 ALA A O 1
ATOM 677 N N . ARG A 1 91 ? 6.904 0.719 -9.254 1.00 60.88 91 ARG A N 1
ATOM 678 C CA . ARG A 1 91 ? 6.150 -0.412 -8.699 1.00 60.88 91 ARG A CA 1
ATOM 679 C C . ARG A 1 91 ? 4.743 -0.564 -9.263 1.00 60.88 91 ARG A C 1
ATOM 681 O O . ARG A 1 91 ? 4.008 -1.451 -8.870 1.00 60.88 91 ARG A O 1
ATOM 688 N N . ALA A 1 92 ? 4.357 0.323 -10.160 1.00 50.00 92 ALA A N 1
ATOM 689 C CA . ALA A 1 92 ? 3.090 0.322 -10.868 1.00 50.00 92 ALA A CA 1
ATOM 690 C C . ALA A 1 92 ? 3.168 1.468 -11.873 1.00 50.00 92 ALA A C 1
ATOM 692 O O . ALA A 1 92 ? 3.798 2.493 -11.592 1.00 50.00 92 ALA A O 1
ATOM 693 N N . ARG A 1 93 ? 2.521 1.327 -13.031 1.00 49.59 93 ARG A N 1
ATOM 694 C CA . ARG A 1 93 ? 2.289 2.454 -13.943 1.00 49.59 93 ARG A CA 1
ATOM 695 C C . ARG A 1 93 ? 1.676 3.606 -13.119 1.00 49.59 93 ARG A C 1
ATOM 697 O O . ARG A 1 93 ? 0.606 3.419 -12.549 1.00 49.59 93 ARG A O 1
ATOM 704 N N . GLY A 1 94 ? 2.359 4.752 -13.018 1.00 49.47 94 GLY A N 1
ATOM 705 C CA . GLY A 1 94 ? 1.829 5.952 -12.348 1.00 49.47 94 GLY A CA 1
ATOM 706 C C . GLY A 1 94 ? 2.300 6.271 -10.917 1.00 49.47 94 GLY A C 1
ATOM 707 O O . GLY A 1 94 ? 1.751 7.194 -10.323 1.00 49.47 94 GLY A O 1
ATOM 708 N N . PHE A 1 95 ? 3.315 5.600 -10.352 1.00 51.41 95 PHE A N 1
ATOM 709 C CA . PHE A 1 95 ? 3.922 6.015 -9.068 1.00 51.41 95 PHE A CA 1
ATOM 710 C C . PHE A 1 95 ? 5.448 6.205 -9.159 1.00 51.41 95 PHE A C 1
ATOM 712 O O . PHE A 1 95 ? 6.138 5.447 -9.835 1.00 51.41 95 PHE A O 1
ATOM 719 N N . TYR A 1 96 ? 5.983 7.223 -8.466 1.00 56.91 96 TYR A N 1
ATOM 720 C CA . TYR A 1 96 ? 7.425 7.496 -8.281 1.00 56.91 96 TYR A CA 1
ATOM 721 C C . TYR A 1 96 ? 8.289 7.435 -9.559 1.00 56.91 96 TYR A C 1
ATOM 723 O O . TYR A 1 96 ? 9.267 6.693 -9.630 1.00 56.91 96 TYR A O 1
ATOM 731 N N . GLY A 1 97 ? 7.938 8.211 -10.588 1.00 57.66 97 GLY A N 1
ATOM 732 C CA . GLY A 1 97 ? 8.730 8.278 -11.826 1.00 57.66 97 GLY A CA 1
ATOM 733 C C . GLY A 1 97 ? 8.435 7.158 -12.831 1.00 57.66 97 GLY A C 1
ATOM 734 O O . GLY A 1 97 ? 9.074 7.093 -13.877 1.00 57.66 97 GLY A O 1
ATOM 735 N N . ALA A 1 98 ? 7.448 6.298 -12.559 1.00 68.31 98 ALA A N 1
ATOM 736 C CA . ALA A 1 98 ? 6.964 5.274 -13.483 1.00 68.31 98 ALA A CA 1
ATOM 737 C C . ALA A 1 98 ? 5.989 5.820 -14.550 1.00 68.31 98 ALA A C 1
ATOM 739 O O . ALA A 1 98 ? 4.879 5.303 -14.717 1.00 68.31 98 ALA A O 1
ATOM 740 N N . TRP A 1 99 ? 6.383 6.894 -15.228 1.00 72.00 99 TRP A N 1
ATOM 741 C CA . TRP A 1 99 ? 5.556 7.592 -16.211 1.00 72.00 99 TRP A CA 1
ATOM 742 C C . TRP A 1 99 ? 5.871 7.070 -17.608 1.00 72.00 99 TRP A C 1
ATOM 744 O O . TRP A 1 99 ? 7.024 7.131 -18.042 1.00 72.00 99 TRP A O 1
ATOM 754 N N . ALA A 1 100 ? 4.865 6.529 -18.302 1.00 76.38 100 ALA A N 1
ATOM 755 C CA . ALA A 1 100 ? 5.052 5.899 -19.610 1.00 76.38 100 ALA A CA 1
ATOM 756 C C . ALA A 1 100 ? 5.600 6.881 -20.655 1.00 76.38 100 ALA A C 1
ATOM 758 O O . ALA A 1 100 ? 6.351 6.492 -21.543 1.00 76.38 100 ALA A O 1
ATOM 759 N N . GLU A 1 101 ? 5.283 8.158 -20.477 1.00 78.94 101 GLU A N 1
ATOM 760 C CA . GLU A 1 101 ? 5.745 9.301 -21.254 1.00 78.94 101 GLU A CA 1
ATOM 761 C C . GLU A 1 101 ? 7.266 9.479 -21.192 1.00 78.94 101 GLU A C 1
ATOM 763 O O . GLU A 1 101 ? 7.864 10.074 -22.083 1.00 78.94 101 GLU A O 1
ATOM 768 N N . THR A 1 102 ? 7.911 8.964 -20.145 1.00 82.12 102 THR A N 1
ATOM 769 C CA . THR A 1 102 ? 9.365 9.061 -19.980 1.00 82.12 102 THR A CA 1
ATOM 770 C C . THR A 1 102 ? 10.102 7.881 -20.609 1.00 82.12 102 THR A C 1
ATOM 772 O O . THR A 1 102 ? 11.334 7.888 -20.666 1.00 82.12 102 THR A O 1
ATOM 775 N N . TYR A 1 103 ? 9.383 6.853 -21.060 1.00 87.56 103 TYR A N 1
ATOM 776 C CA . TYR A 1 103 ? 9.979 5.648 -21.613 1.00 87.56 103 TYR A CA 1
ATOM 777 C C . TYR A 1 103 ? 10.171 5.772 -23.115 1.00 87.56 103 TYR A C 1
ATOM 779 O O . TYR A 1 103 ? 9.374 6.381 -23.822 1.00 87.56 103 TYR A O 1
ATOM 787 N N . TYR A 1 104 ? 11.221 5.142 -23.623 1.00 90.38 104 TYR A N 1
ATOM 788 C CA . TYR A 1 104 ? 11.516 5.164 -25.049 1.00 90.38 104 TYR A CA 1
ATOM 789 C C . TYR A 1 104 ? 12.230 3.888 -25.471 1.00 90.38 104 TYR A C 1
ATOM 791 O O . TYR A 1 104 ? 12.865 3.210 -24.664 1.00 90.38 104 TYR A O 1
ATOM 799 N N . PHE A 1 105 ? 12.148 3.552 -26.751 1.00 93.19 105 PHE A N 1
ATOM 800 C CA . PHE A 1 105 ? 13.068 2.588 -27.339 1.00 93.19 105 PHE A CA 1
ATOM 801 C C . PHE A 1 105 ? 14.326 3.311 -27.810 1.00 93.19 105 PHE A C 1
ATOM 803 O O . PHE A 1 105 ? 14.240 4.448 -28.274 1.00 93.19 105 PHE A O 1
ATOM 810 N N . GLU A 1 106 ? 15.487 2.660 -27.718 1.00 92.56 106 GLU A N 1
ATOM 811 C CA . GLU A 1 106 ? 16.700 3.154 -28.383 1.00 92.56 106 GLU A CA 1
ATOM 812 C C . GLU A 1 106 ? 16.380 3.507 -29.843 1.00 92.56 106 GLU A C 1
ATOM 814 O O . GLU A 1 106 ? 15.637 2.788 -30.510 1.00 92.56 106 GLU A O 1
ATOM 819 N N . ASP A 1 107 ? 16.866 4.655 -30.312 1.00 92.81 107 ASP A N 1
ATOM 820 C CA . ASP A 1 107 ? 16.609 5.183 -31.661 1.00 92.81 107 ASP A CA 1
ATOM 821 C C . ASP A 1 107 ? 15.111 5.351 -32.026 1.00 92.81 107 ASP A C 1
ATOM 823 O O . ASP A 1 107 ? 14.756 5.464 -33.198 1.00 92.81 107 ASP A O 1
ATOM 827 N N . GLY A 1 108 ? 14.214 5.361 -31.031 1.00 92.31 108 GLY A N 1
ATOM 828 C CA . GLY A 1 108 ? 12.772 5.560 -31.204 1.00 92.31 108 GLY A 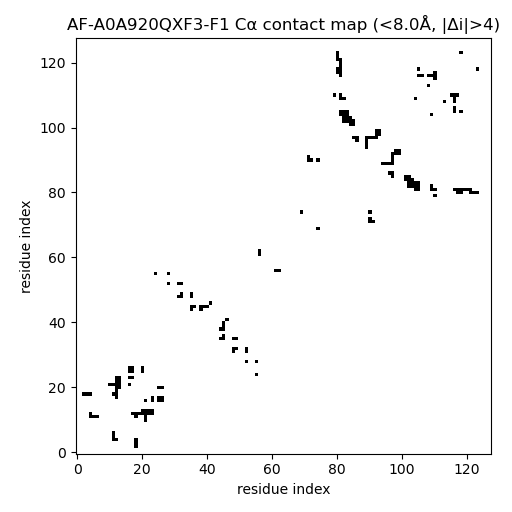CA 1
ATOM 829 C C . GLY A 1 108 ? 12.015 4.369 -31.806 1.00 92.31 108 GLY A C 1
ATOM 830 O O . GLY A 1 108 ? 10.848 4.517 -32.159 1.00 92.31 108 GLY A O 1
ATOM 831 N N . LYS A 1 109 ? 12.648 3.194 -31.939 1.00 93.25 109 LYS A N 1
ATOM 832 C CA . LYS A 1 109 ? 12.081 2.036 -32.656 1.00 93.25 109 LYS A CA 1
ATOM 833 C C . LYS A 1 109 ? 12.088 0.765 -31.814 1.00 93.25 109 LYS A C 1
ATOM 835 O O . LYS A 1 109 ? 13.092 0.415 -31.207 1.00 93.25 109 LYS A O 1
ATOM 840 N N . ASP A 1 110 ? 11.008 -0.001 -31.811 1.00 88.94 110 ASP A N 1
ATOM 841 C CA . ASP A 1 110 ? 11.012 -1.309 -31.153 1.00 88.94 110 ASP A CA 1
ATOM 842 C C . ASP A 1 110 ? 11.861 -2.334 -31.937 1.00 88.94 110 ASP A C 1
ATOM 844 O O . ASP A 1 110 ? 12.095 -2.173 -33.134 1.00 88.94 110 ASP A O 1
ATOM 848 N N . ASN A 1 111 ? 12.309 -3.403 -31.275 1.00 88.69 111 ASN A N 1
ATOM 849 C CA . ASN A 1 111 ? 13.133 -4.445 -31.900 1.00 88.69 111 ASN A CA 1
ATOM 850 C C . ASN A 1 111 ? 12.351 -5.655 -32.447 1.00 88.69 111 ASN A C 1
ATOM 852 O O . ASN A 1 111 ? 12.970 -6.611 -32.911 1.00 88.69 111 ASN A O 1
ATOM 856 N N . VAL A 1 112 ? 11.017 -5.634 -32.385 1.00 86.62 112 VAL A N 1
ATOM 857 C CA . VAL A 1 112 ? 10.130 -6.648 -32.983 1.00 86.62 112 VAL A CA 1
ATOM 858 C C . VAL A 1 112 ? 9.921 -6.335 -34.455 1.00 86.62 112 VAL A C 1
ATOM 860 O O . VAL A 1 112 ? 10.166 -7.183 -35.306 1.00 86.62 112 VAL A O 1
ATOM 863 N N . ASN A 1 113 ? 9.524 -5.100 -34.747 1.00 92.25 113 ASN A N 1
ATOM 864 C CA . ASN A 1 113 ? 9.259 -4.620 -36.098 1.00 92.25 113 ASN A CA 1
ATOM 865 C C . ASN A 1 113 ? 10.523 -4.073 -36.774 1.00 92.25 113 ASN A C 1
ATOM 867 O O . ASN A 1 113 ? 10.552 -3.905 -37.989 1.00 92.25 113 ASN A O 1
ATOM 871 N N . ASN A 1 114 ? 11.587 -3.818 -36.002 1.00 91.81 114 ASN A N 1
ATOM 872 C CA . ASN A 1 114 ? 12.881 -3.360 -36.509 1.00 91.81 114 ASN A CA 1
ATOM 873 C C . ASN A 1 114 ? 14.003 -4.268 -35.966 1.00 91.81 114 ASN A C 1
ATOM 875 O O . ASN A 1 114 ? 14.717 -3.875 -35.043 1.00 91.81 114 ASN A O 1
ATOM 879 N N . PRO A 1 115 ? 14.200 -5.483 -36.517 1.00 86.44 115 PRO A N 1
ATOM 880 C CA . PRO A 1 115 ? 15.119 -6.485 -35.956 1.00 86.44 115 PRO A CA 1
ATOM 881 C C . PRO A 1 115 ? 16.587 -6.040 -35.871 1.00 86.44 115 PRO A C 1
ATOM 883 O O . PRO A 1 115 ? 17.358 -6.574 -35.069 1.00 86.44 115 PRO A O 1
ATOM 886 N N . GLY A 1 116 ? 16.976 -5.063 -36.697 1.00 86.50 116 GLY A N 1
ATOM 887 C CA . GLY A 1 116 ? 18.296 -4.433 -36.664 1.00 86.50 116 GLY A CA 1
ATOM 888 C C . GLY A 1 116 ? 18.505 -3.509 -35.462 1.00 86.50 116 GLY A C 1
ATOM 889 O O . GLY A 1 116 ? 19.646 -3.286 -35.066 1.00 86.50 116 GLY A O 1
ATOM 890 N N . ASN A 1 117 ? 17.431 -3.027 -34.827 1.00 89.31 117 ASN A N 1
ATOM 891 C CA . ASN A 1 117 ? 17.509 -2.152 -33.661 1.00 89.31 117 ASN A CA 1
ATOM 892 C C . ASN A 1 117 ? 17.698 -2.943 -32.358 1.00 89.31 117 ASN A C 1
ATOM 894 O O . ASN A 1 117 ? 16.872 -2.929 -31.440 1.00 89.31 117 ASN A O 1
ATOM 898 N N . ARG A 1 118 ? 18.788 -3.710 -32.303 1.00 87.38 118 ARG A N 1
ATOM 899 C CA . ARG A 1 118 ? 19.186 -4.455 -31.108 1.00 87.38 118 ARG A CA 1
ATOM 900 C C . ARG A 1 118 ? 19.723 -3.504 -30.055 1.00 87.38 118 ARG A C 1
ATOM 902 O O . ARG A 1 118 ? 20.257 -2.444 -30.360 1.00 87.38 118 ARG A O 1
ATOM 909 N N . SER A 1 119 ? 19.618 -3.924 -28.801 1.00 88.94 119 SER A N 1
ATOM 910 C CA . SER A 1 119 ? 20.114 -3.100 -27.716 1.00 88.94 119 SER A CA 1
ATOM 911 C C . SER A 1 119 ? 21.624 -2.861 -27.809 1.00 88.94 119 SER A C 1
ATOM 913 O O . SER A 1 119 ? 22.396 -3.812 -27.916 1.00 88.94 119 SER A O 1
ATOM 915 N N . LYS A 1 120 ? 22.037 -1.598 -27.662 1.00 89.00 120 LYS A N 1
ATOM 916 C CA . LYS A 1 120 ? 23.451 -1.182 -27.608 1.00 89.00 120 LYS A CA 1
ATOM 917 C C . LYS A 1 120 ? 24.109 -1.471 -26.253 1.00 89.00 120 LYS A C 1
ATOM 919 O O . LYS A 1 120 ? 25.328 -1.552 -26.160 1.00 89.00 120 LYS A O 1
ATOM 924 N N . LYS A 1 121 ? 23.303 -1.620 -25.195 1.00 86.69 121 LYS A N 1
ATOM 925 C CA . LYS A 1 121 ? 23.761 -1.743 -23.799 1.00 86.69 121 LYS A CA 1
ATOM 926 C C . LYS A 1 121 ? 23.573 -3.137 -23.198 1.00 86.69 121 LYS A C 1
ATOM 928 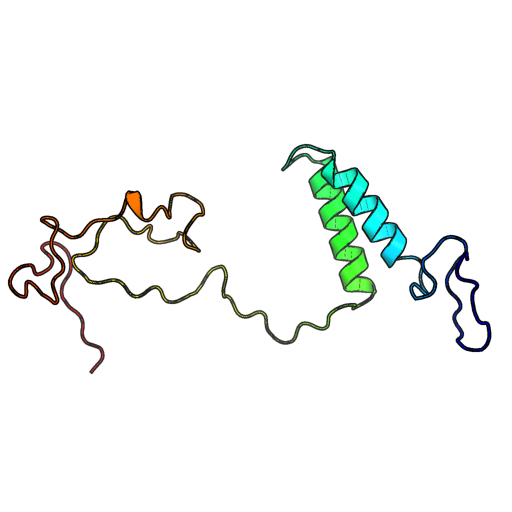O O . LYS A 1 121 ? 24.365 -3.538 -22.351 1.00 86.69 121 LYS A O 1
ATOM 933 N N . TYR A 1 122 ? 22.532 -3.871 -23.592 1.00 85.50 122 TYR A N 1
ATOM 934 C CA . TYR A 1 122 ? 22.162 -5.137 -22.954 1.00 85.50 122 TYR A CA 1
ATOM 935 C C . TYR A 1 122 ? 22.052 -6.269 -23.974 1.00 85.50 122 TYR A C 1
ATOM 937 O O . TYR A 1 122 ? 21.374 -6.141 -24.991 1.00 85.50 122 TYR A O 1
ATOM 945 N N . LYS A 1 123 ? 22.661 -7.423 -23.684 1.00 82.56 123 LYS A N 1
ATOM 946 C CA . LYS A 1 123 ? 22.484 -8.618 -24.519 1.00 82.56 123 LYS A CA 1
ATOM 947 C C . LYS A 1 123 ? 21.027 -9.090 -24.473 1.00 82.56 123 LYS A C 1
ATOM 949 O O . LYS A 1 123 ? 20.344 -8.937 -23.463 1.00 82.56 123 LYS A O 1
ATOM 954 N N . SER A 1 124 ? 20.541 -9.643 -25.582 1.00 77.25 124 SER A N 1
ATOM 955 C CA . SER A 1 124 ? 19.267 -10.365 -25.591 1.00 77.25 124 SER A CA 1
ATOM 956 C C . SER A 1 124 ? 19.453 -11.686 -24.849 1.00 77.25 124 SER A C 1
ATOM 958 O O . SER A 1 124 ? 20.326 -12.468 -25.221 1.00 77.25 124 SER A O 1
ATOM 960 N N . THR A 1 125 ? 18.628 -11.943 -23.840 1.00 69.81 125 THR A N 1
ATOM 961 C CA . THR A 1 125 ? 18.578 -13.236 -23.148 1.00 69.81 125 THR A CA 1
ATOM 962 C C . THR A 1 125 ? 17.312 -13.967 -23.578 1.00 69.81 125 THR A C 1
ATOM 964 O O . THR A 1 125 ? 16.245 -13.358 -23.660 1.00 69.81 125 THR A O 1
ATOM 967 N N . SER A 1 126 ? 17.429 -15.258 -23.877 1.00 67.12 126 SER A N 1
ATOM 968 C CA . SER A 1 126 ? 16.295 -16.146 -24.131 1.00 67.12 126 SER A CA 1
ATOM 969 C C . SER A 1 126 ? 16.241 -17.175 -23.008 1.00 67.12 126 SER A C 1
ATOM 971 O O . SER A 1 126 ? 17.270 -17.750 -22.666 1.00 67.12 126 SER A O 1
ATOM 973 N N . PHE A 1 127 ? 15.056 -17.375 -22.432 1.00 64.25 127 PHE A N 1
ATOM 974 C CA . PHE A 1 127 ? 14.778 -18.472 -21.507 1.00 64.25 127 PHE A CA 1
ATOM 975 C C . PHE A 1 127 ? 14.283 -19.660 -22.342 1.00 64.25 127 PHE A C 1
ATOM 977 O O . PHE A 1 127 ? 13.079 -19.878 -22.461 1.00 64.25 127 PHE A O 1
ATOM 984 N N . ARG A 1 128 ? 15.206 -20.318 -23.044 1.00 49.78 128 ARG A N 1
ATOM 985 C CA . ARG A 1 128 ? 14.975 -21.636 -23.643 1.00 49.78 128 ARG A CA 1
ATOM 986 C C . ARG A 1 128 ? 15.630 -22.691 -22.775 1.00 49.78 128 ARG A C 1
ATOM 988 O O . ARG A 1 128 ? 16.701 -22.368 -22.214 1.00 49.78 128 ARG A O 1
#

pLDDT: mean 80.25, std 13.86, range [47.09, 96.31]

Secondary structure (DSSP, 8-state):
------TTSSSPPPTTS-TT-TTSHHHHHHHHHHHHHTSPTT-HHHHHHHHHHHHHHHHHTSS--S----TTT-------TTEE---SS--STTSTT--GGG-EEGGG--TTT-TT---SSS------

Fol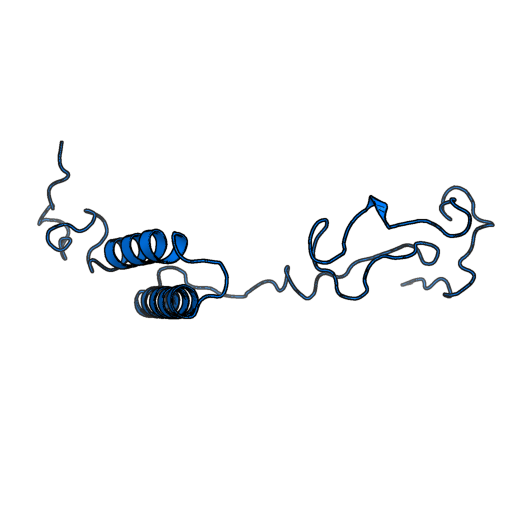dseek 3Di:
DPDDADPVDPPAPDPPADRPHSPSLVVVLVVLVVVLVVDDPPDPSVVVSVVVSVVSCVVVCPDDDPDDDVLFFDDDDDDALQKDDQDPTHGDCPPDSNDPVRIAGVVRDDCVVPVVSHHPPDDDDDPD